Protein AF-A0A3N5UZI1-F1 (afdb_monomer_lite)

Foldseek 3Di:
DPPPVVVVVVVPPVLPAWEKEKEAEQDQDPVGTDPVSVVVQVVLQVVCCVPPPR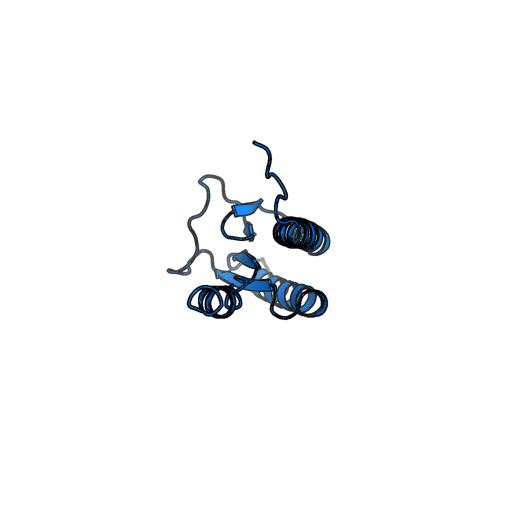SHDYHYHYPPDPPDQDDDPPAAPGWIAIPSHTDDGDDDDDSVSVVVVSVVVVVVVPDDDPDDDD

Structure (mmCIF, N/CA/C/O backbone):
data_AF-A0A3N5UZI1-F1
#
_entry.id   AF-A0A3N5UZI1-F1
#
loop_
_atom_site.group_PDB
_atom_site.id
_atom_site.type_symbol
_atom_site.label_atom_id
_atom_site.label_alt_id
_atom_site.label_comp_id
_atom_site.label_asym_id
_atom_site.label_entity_id
_atom_site.label_seq_id
_atom_site.pdbx_PDB_ins_code
_atom_site.Cartn_x
_atom_site.Cartn_y
_atom_site.Cartn_z
_atom_site.occupancy
_atom_site.B_iso_or_equiv
_atom_site.auth_seq_id
_atom_site.auth_comp_id
_atom_site.auth_asym_id
_atom_site.auth_atom_id
_atom_site.pdbx_PDB_model_num
ATOM 1 N N . MET A 1 1 ? -42.336 -15.570 16.864 1.00 47.41 1 MET A N 1
ATOM 2 C CA . MET A 1 1 ? -41.027 -15.866 17.491 1.00 47.41 1 MET A CA 1
ATOM 3 C C . MET A 1 1 ? -39.942 -16.252 16.463 1.00 47.41 1 MET A C 1
ATOM 5 O O . MET A 1 1 ? -38.955 -16.863 16.835 1.00 47.41 1 MET A O 1
ATOM 9 N N . LEU A 1 2 ? -40.080 -15.852 15.186 1.00 48.19 2 LEU A N 1
ATOM 10 C CA . LEU A 1 2 ? -39.150 -16.181 14.088 1.00 48.19 2 LEU A CA 1
ATOM 11 C C . LEU A 1 2 ? -38.513 -14.928 13.440 1.00 48.19 2 LEU A C 1
ATOM 13 O O . LEU A 1 2 ? -38.133 -14.950 12.279 1.00 48.19 2 LEU A O 1
ATOM 17 N N . ARG A 1 3 ? -38.435 -13.805 14.169 1.00 43.09 3 ARG A N 1
ATOM 18 C CA . ARG A 1 3 ? -37.826 -12.543 13.684 1.00 43.09 3 ARG A CA 1
ATOM 19 C C . ARG A 1 3 ? -36.501 -12.190 14.371 1.00 43.09 3 ARG A C 1
ATOM 21 O O . ARG A 1 3 ? -35.816 -11.288 13.918 1.00 43.09 3 ARG A O 1
ATOM 28 N N . TYR A 1 4 ? -36.114 -12.921 15.419 1.00 47.06 4 TYR A N 1
ATOM 29 C CA . TYR A 1 4 ? -34.911 -12.632 16.216 1.00 47.06 4 TYR A CA 1
ATOM 30 C C . TYR A 1 4 ? -33.658 -13.413 15.796 1.00 47.06 4 TYR A C 1
ATOM 32 O O . TYR A 1 4 ? -32.577 -13.156 16.317 1.00 47.06 4 TYR A O 1
ATOM 40 N N . LEU A 1 5 ? -33.774 -14.354 14.853 1.00 43.97 5 LEU A N 1
ATOM 41 C CA . LEU A 1 5 ? -32.618 -15.110 14.355 1.00 43.97 5 LEU A CA 1
ATOM 42 C C . LEU A 1 5 ? -31.894 -14.429 13.188 1.00 43.97 5 LEU A C 1
ATOM 44 O O . LEU A 1 5 ? -30.736 -14.745 12.940 1.00 43.97 5 LEU A O 1
ATOM 48 N N . TRP A 1 6 ? -32.523 -13.467 12.509 1.00 45.41 6 TRP A N 1
ATOM 49 C CA . TRP A 1 6 ? -31.875 -12.751 11.405 1.00 45.41 6 TRP A CA 1
ATOM 50 C C . TRP A 1 6 ? -30.916 -11.666 11.908 1.00 45.41 6 TRP A C 1
ATOM 52 O O . TRP A 1 6 ? -29.890 -11.417 11.287 1.00 45.41 6 TRP A O 1
ATOM 62 N N . SER A 1 7 ? -31.161 -11.102 13.095 1.00 46.22 7 SER A N 1
ATOM 63 C CA . SER A 1 7 ? -30.282 -10.092 13.701 1.00 46.22 7 SER A CA 1
ATOM 64 C C . SER A 1 7 ? -28.921 -10.650 14.127 1.00 46.22 7 SER A C 1
ATOM 66 O O . SER A 1 7 ? -27.940 -9.918 14.154 1.00 46.22 7 SER A O 1
ATOM 68 N N . LYS A 1 8 ? -28.835 -11.949 14.448 1.00 44.78 8 LYS A N 1
ATOM 69 C CA . LYS A 1 8 ? -27.577 -12.581 14.878 1.00 44.78 8 LYS A CA 1
ATOM 70 C C . LYS A 1 8 ? -26.701 -13.032 13.706 1.00 44.78 8 LYS A C 1
ATOM 72 O O . LYS A 1 8 ? -25.493 -13.130 13.877 1.00 44.78 8 LYS A O 1
ATOM 77 N N . LEU A 1 9 ? -27.298 -13.244 12.529 1.00 47.81 9 LEU A N 1
ATOM 78 C CA . LEU A 1 9 ? -26.577 -13.527 11.283 1.00 47.81 9 LEU A CA 1
ATOM 79 C C . LEU A 1 9 ? -26.081 -12.238 10.596 1.00 47.81 9 LEU A C 1
ATOM 81 O O . LEU A 1 9 ? -25.084 -12.271 9.888 1.00 47.81 9 LEU A O 1
ATOM 85 N N . TRP A 1 10 ? -26.721 -11.095 10.874 1.00 46.84 10 TRP A N 1
ATOM 86 C CA . TRP A 1 10 ? -26.287 -9.756 10.441 1.00 46.84 10 TRP A CA 1
ATOM 87 C C . TRP A 1 10 ? -25.175 -9.124 11.290 1.00 46.84 10 TRP A C 1
ATOM 89 O O . TRP A 1 10 ? -24.492 -8.224 10.820 1.00 46.84 10 TRP A O 1
ATOM 99 N N . MET A 1 11 ? -24.907 -9.632 12.498 1.00 44.44 11 MET A N 1
ATOM 100 C CA . MET A 1 11 ? -23.757 -9.199 13.318 1.00 44.44 11 MET A CA 1
ATOM 101 C C . MET A 1 11 ? -22.423 -9.862 12.926 1.00 44.44 11 MET A C 1
ATOM 103 O O . MET A 1 11 ? -21.400 -9.612 13.556 1.00 44.44 11 MET A O 1
ATOM 107 N N . TRP A 1 12 ? -22.419 -10.677 11.869 1.00 46.53 12 TRP A N 1
ATOM 108 C CA . TRP A 1 12 ? -21.229 -11.006 11.081 1.00 46.53 12 TRP A CA 1
ATOM 109 C C . TRP A 1 12 ? -21.209 -10.168 9.795 1.00 46.53 12 TRP A C 1
ATOM 111 O O . TRP A 1 12 ? -20.923 -10.667 8.709 1.00 46.53 12 TRP A O 1
ATOM 121 N N . GLN A 1 13 ? -21.502 -8.870 9.902 1.00 52.81 13 GLN A N 1
ATOM 122 C CA . GLN A 1 13 ? -20.951 -7.914 8.952 1.00 52.81 13 GLN A CA 1
ATOM 123 C C . GLN A 1 13 ? -19.432 -7.989 9.142 1.00 52.81 13 GLN A C 1
ATOM 125 O O . GLN A 1 13 ? -18.868 -7.380 10.046 1.00 52.81 13 GLN A O 1
ATOM 130 N N . MET A 1 14 ? -18.786 -8.859 8.370 1.00 52.03 14 MET A N 1
ATOM 131 C CA . MET A 1 14 ? -17.343 -8.873 8.214 1.00 52.03 14 MET A CA 1
ATOM 132 C C . MET A 1 14 ? -16.991 -7.486 7.686 1.00 52.03 14 MET A C 1
ATOM 134 O O . MET A 1 14 ? -17.152 -7.247 6.492 1.00 52.03 14 MET A O 1
ATOM 138 N N . SER A 1 15 ? -16.616 -6.552 8.562 1.00 67.19 15 SER A N 1
ATOM 139 C CA . SER A 1 15 ? -16.065 -5.271 8.133 1.00 67.19 15 SER A CA 1
ATOM 140 C C . SER A 1 15 ? -14.816 -5.622 7.338 1.00 67.19 15 SER A C 1
ATOM 142 O O . SER A 1 15 ? -13.811 -6.066 7.905 1.00 67.19 15 SER A O 1
ATOM 144 N N . VAL A 1 16 ? -14.936 -5.580 6.011 1.00 79.62 16 VAL A N 1
ATOM 145 C CA . VAL A 1 16 ? -13.839 -5.923 5.116 1.00 79.62 16 VAL A CA 1
ATOM 146 C C . VAL A 1 16 ? -12.775 -4.862 5.368 1.00 79.62 16 VAL A C 1
ATOM 148 O O . VAL A 1 16 ? -13.075 -3.679 5.215 1.00 79.62 16 VAL A O 1
ATOM 151 N N . PRO A 1 17 ? -11.564 -5.245 5.805 1.00 88.56 17 PRO A N 1
ATOM 152 C CA . PRO A 1 17 ? -10.547 -4.265 6.140 1.00 88.56 17 PRO A CA 1
ATOM 153 C C . PRO A 1 17 ? -10.238 -3.408 4.915 1.00 88.56 17 PRO A C 1
ATOM 155 O O . PRO A 1 17 ? -10.141 -3.925 3.799 1.00 88.56 17 PRO A O 1
ATOM 158 N N . VAL A 1 18 ? -10.041 -2.107 5.131 1.00 93.56 18 VAL A N 1
ATOM 159 C CA . VAL A 1 18 ? -9.637 -1.186 4.071 1.00 93.56 18 VAL A CA 1
ATOM 160 C C . VAL A 1 18 ? -8.283 -1.640 3.541 1.00 93.56 18 VAL A C 1
ATOM 162 O O . VAL A 1 18 ? -7.285 -1.687 4.266 1.00 93.56 18 VAL A O 1
ATOM 165 N N . LEU A 1 19 ? -8.253 -2.004 2.266 1.00 95.00 19 LEU A N 1
ATOM 166 C CA . LEU A 1 19 ? -7.083 -2.551 1.610 1.00 95.00 19 LEU A CA 1
ATOM 167 C C . LEU A 1 19 ? -6.279 -1.420 0.968 1.00 95.00 19 LEU A C 1
ATOM 169 O O . LEU A 1 19 ? -6.710 -0.821 -0.010 1.00 95.00 19 LEU A O 1
ATOM 173 N N . VAL A 1 20 ? -5.079 -1.158 1.471 1.00 95.69 20 VAL A N 1
ATOM 174 C CA . VAL A 1 20 ? -4.119 -0.240 0.853 1.00 95.69 20 VAL A CA 1
ATOM 175 C C . VAL A 1 20 ? -3.120 -1.056 0.042 1.00 95.69 20 VAL A C 1
ATOM 177 O O . VAL A 1 20 ? -2.348 -1.833 0.597 1.00 95.69 20 VAL A O 1
ATOM 180 N N . GLN A 1 21 ? -3.109 -0.879 -1.272 1.00 95.75 21 GLN A N 1
ATOM 181 C CA . GLN A 1 21 ? -2.184 -1.559 -2.176 1.00 95.75 21 GLN A CA 1
ATOM 182 C C . GLN A 1 21 ? -1.119 -0.563 -2.619 1.00 95.75 21 GLN A C 1
ATOM 184 O O . GLN A 1 21 ? -1.431 0.532 -3.079 1.00 95.75 21 GLN A O 1
ATOM 189 N N . ILE A 1 22 ? 0.146 -0.935 -2.473 1.00 94.00 22 ILE A N 1
ATOM 190 C CA . ILE A 1 22 ? 1.288 -0.138 -2.910 1.00 94.00 22 ILE A CA 1
ATOM 191 C C . ILE A 1 22 ? 2.007 -0.941 -3.982 1.00 94.00 22 ILE A C 1
ATOM 193 O O . ILE A 1 22 ? 2.499 -2.031 -3.701 1.00 94.00 22 ILE A O 1
ATOM 197 N N . ILE A 1 23 ? 2.084 -0.405 -5.194 1.00 92.81 23 ILE A N 1
ATOM 198 C CA . ILE A 1 23 ? 2.819 -1.021 -6.296 1.00 92.81 23 ILE A CA 1
ATOM 199 C C . ILE A 1 23 ? 4.091 -0.215 -6.527 1.00 92.81 23 ILE A C 1
ATOM 201 O O . ILE A 1 23 ? 4.046 0.998 -6.754 1.00 92.81 23 ILE A O 1
ATOM 205 N N . GLY A 1 24 ? 5.230 -0.891 -6.439 1.00 90.44 24 GLY A N 1
ATOM 206 C CA . GLY A 1 24 ? 6.555 -0.339 -6.707 1.00 90.44 24 GLY A CA 1
ATOM 207 C C . GLY A 1 24 ? 7.279 -1.144 -7.778 1.00 90.44 24 GLY A C 1
ATOM 208 O O . GLY A 1 24 ? 6.782 -2.160 -8.236 1.00 90.44 24 GLY A O 1
ATOM 209 N N . ALA A 1 25 ? 8.463 -0.698 -8.179 1.00 84.50 25 ALA A N 1
ATOM 210 C CA . ALA A 1 25 ? 9.387 -1.490 -8.988 1.00 84.50 25 ALA A CA 1
ATOM 211 C C . ALA A 1 25 ? 10.787 -1.368 -8.386 1.00 84.50 25 ALA A C 1
ATOM 213 O O . ALA A 1 25 ? 11.083 -0.333 -7.775 1.00 84.50 25 ALA A O 1
ATOM 214 N N . PRO A 1 26 ? 11.670 -2.355 -8.586 1.00 72.38 26 PRO A N 1
ATOM 215 C CA . PRO A 1 26 ? 13.060 -2.223 -8.191 1.00 72.38 26 PRO A CA 1
ATOM 216 C C . PRO A 1 26 ? 13.663 -1.044 -8.958 1.00 72.38 26 PRO A C 1
ATOM 218 O O . PRO A 1 26 ? 13.668 -1.032 -10.190 1.00 72.38 26 PRO A O 1
ATOM 221 N N . ILE A 1 27 ? 14.153 -0.027 -8.246 1.00 66.25 27 ILE A N 1
ATOM 222 C CA . ILE A 1 27 ? 14.859 1.082 -8.891 1.00 66.25 27 ILE A CA 1
ATOM 223 C C . ILE A 1 27 ? 16.339 0.716 -8.930 1.00 66.25 27 ILE A C 1
ATOM 225 O O . ILE A 1 27 ? 17.001 0.650 -7.892 1.00 66.25 27 ILE A O 1
ATOM 229 N N . 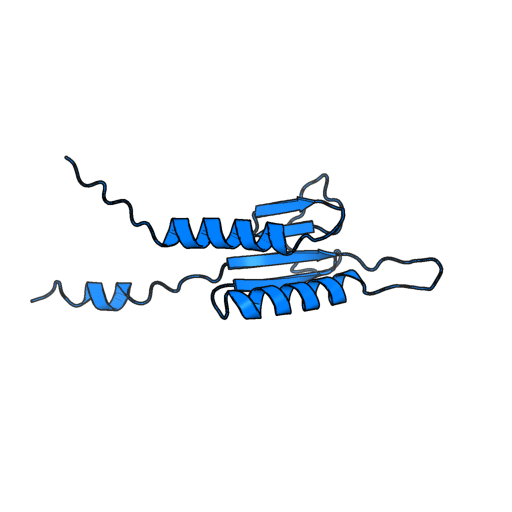ALA A 1 28 ? 16.865 0.511 -10.138 1.00 56.78 28 ALA A N 1
ATOM 230 C CA . ALA A 1 28 ? 18.302 0.530 -10.366 1.00 56.78 28 ALA A CA 1
ATOM 231 C C . ALA A 1 28 ? 18.793 1.977 -10.218 1.00 56.78 28 ALA A C 1
ATOM 233 O O . ALA A 1 28 ? 18.423 2.852 -11.000 1.00 56.78 28 ALA A O 1
ATOM 234 N N . CYS A 1 29 ? 19.596 2.244 -9.193 1.00 57.12 29 CYS A N 1
ATOM 235 C CA . CYS A 1 29 ? 20.309 3.504 -9.032 1.00 57.12 29 CYS A CA 1
ATOM 236 C C . CYS A 1 29 ? 21.807 3.293 -9.290 1.00 57.12 29 CYS A C 1
ATOM 238 O O . CYS A 1 29 ? 22.276 2.160 -9.408 1.00 57.12 29 CYS A O 1
ATOM 240 N N . SER A 1 30 ? 22.576 4.381 -9.370 1.00 54.41 30 SER A N 1
ATOM 241 C CA . SER A 1 30 ? 24.030 4.343 -9.600 1.00 54.41 30 SER A CA 1
ATOM 242 C C . SER A 1 30 ? 24.812 3.548 -8.541 1.00 54.41 30 SER A C 1
ATOM 244 O O . SER A 1 30 ? 25.961 3.195 -8.775 1.00 54.41 30 SER A O 1
ATOM 246 N N . GLU A 1 31 ? 24.190 3.249 -7.398 1.00 60.47 31 GLU A N 1
ATOM 247 C CA . GLU A 1 31 ? 24.748 2.474 -6.281 1.00 60.47 31 GLU A CA 1
ATOM 248 C C . GLU A 1 31 ? 24.223 1.021 -6.223 1.00 60.47 31 GLU A C 1
ATOM 250 O O . GLU A 1 31 ? 24.530 0.299 -5.278 1.00 60.47 31 GLU A O 1
ATOM 255 N N . GLY A 1 32 ? 23.420 0.582 -7.202 1.00 57.84 32 GLY A N 1
ATOM 256 C CA . GLY A 1 32 ? 22.793 -0.747 -7.250 1.00 57.84 32 GLY A CA 1
ATOM 257 C C . GLY A 1 32 ? 21.258 -0.706 -7.251 1.00 57.84 32 GLY A C 1
ATOM 258 O O . GLY A 1 32 ? 20.646 0.358 -7.344 1.00 57.84 32 GLY A O 1
ATOM 259 N N . VAL A 1 33 ? 20.606 -1.870 -7.166 1.00 57.75 33 VAL A N 1
ATOM 260 C CA . VAL A 1 33 ? 19.140 -1.956 -7.032 1.00 57.75 33 VAL A CA 1
ATOM 261 C C . VAL A 1 33 ? 18.761 -1.681 -5.578 1.00 57.75 33 VAL A C 1
ATOM 263 O O . VAL A 1 33 ? 19.152 -2.437 -4.692 1.00 57.75 33 VAL A O 1
ATOM 266 N N . LYS A 1 34 ? 18.018 -0.600 -5.316 1.00 57.34 34 LYS A N 1
ATOM 267 C CA . LYS A 1 34 ? 17.488 -0.308 -3.975 1.00 57.34 34 LYS A CA 1
ATOM 268 C C . LYS A 1 34 ? 16.035 -0.768 -3.890 1.00 57.34 34 LYS A C 1
ATOM 270 O O . LYS A 1 34 ? 15.178 -0.241 -4.597 1.00 57.34 34 LYS A O 1
ATOM 275 N N . ASP A 1 35 ? 15.750 -1.679 -2.960 1.00 63.88 35 ASP A N 1
ATOM 276 C CA . ASP A 1 35 ? 14.396 -2.111 -2.562 1.00 63.88 35 ASP A CA 1
ATOM 277 C C . ASP A 1 35 ? 13.645 -1.028 -1.749 1.00 63.88 35 ASP A C 1
ATOM 279 O O . ASP A 1 35 ? 12.890 -1.310 -0.813 1.00 63.88 35 ASP A O 1
ATOM 283 N N . SER A 1 36 ? 13.836 0.248 -2.095 1.00 76.75 36 SER A N 1
ATOM 284 C CA . SER A 1 36 ? 13.375 1.390 -1.299 1.00 76.75 36 SER A CA 1
ATOM 285 C C . SER A 1 36 ? 11.853 1.430 -1.155 1.00 76.75 36 SER A C 1
ATOM 287 O O . SER A 1 36 ? 11.342 1.760 -0.087 1.00 76.75 36 SER A O 1
ATOM 289 N N . TRP A 1 37 ? 11.099 1.028 -2.183 1.00 85.25 37 TRP A N 1
ATOM 290 C CA . TRP A 1 37 ? 9.636 1.008 -2.108 1.00 85.25 37 TRP A CA 1
ATOM 291 C C . TRP A 1 37 ? 9.092 -0.084 -1.202 1.00 85.25 37 TRP A C 1
ATOM 293 O O . TRP A 1 37 ? 8.102 0.146 -0.511 1.00 85.25 37 TRP A O 1
ATOM 303 N N . ARG A 1 38 ? 9.749 -1.245 -1.154 1.00 87.88 38 ARG A N 1
ATOM 304 C CA . ARG A 1 38 ? 9.357 -2.344 -0.269 1.00 87.88 38 ARG A CA 1
ATOM 305 C C . ARG A 1 38 ? 9.550 -1.952 1.193 1.00 87.88 38 ARG A C 1
ATOM 307 O O . ARG A 1 38 ? 8.691 -2.230 2.028 1.00 87.88 38 ARG A O 1
ATOM 314 N N . GLU A 1 39 ? 10.656 -1.284 1.505 1.00 88.31 39 GLU A N 1
ATOM 315 C CA . GLU A 1 39 ? 10.924 -0.749 2.843 1.00 88.31 39 GLU A CA 1
ATOM 316 C C . GLU A 1 39 ? 9.934 0.355 3.221 1.00 88.31 39 GLU A C 1
ATOM 318 O O . GLU A 1 39 ? 9.343 0.308 4.302 1.00 88.31 39 GLU A O 1
ATOM 323 N N . VAL A 1 40 ? 9.675 1.300 2.310 1.00 88.00 40 VAL A N 1
ATOM 324 C CA . VAL A 1 40 ? 8.669 2.351 2.517 1.00 88.00 40 VAL A CA 1
ATOM 325 C C . VAL A 1 40 ? 7.283 1.741 2.728 1.00 88.00 40 VAL A C 1
ATOM 327 O O . VAL A 1 40 ? 6.583 2.155 3.647 1.00 88.00 40 VAL A O 1
ATOM 330 N N . ALA A 1 41 ? 6.886 0.729 1.956 1.00 91.88 41 ALA A N 1
ATOM 331 C CA . ALA A 1 41 ? 5.600 0.056 2.122 1.00 91.88 41 ALA A CA 1
ATOM 332 C C . ALA A 1 41 ? 5.486 -0.656 3.480 1.00 91.88 41 ALA A C 1
ATOM 334 O O . ALA A 1 41 ? 4.457 -0.542 4.146 1.00 91.88 41 ALA A O 1
ATOM 335 N N . LYS A 1 42 ? 6.555 -1.320 3.944 1.00 93.31 42 LYS A N 1
ATOM 336 C CA . LYS A 1 42 ? 6.614 -1.900 5.301 1.00 93.31 42 LYS A CA 1
ATOM 337 C C . LYS A 1 42 ? 6.489 -0.827 6.384 1.00 93.31 42 LYS A C 1
ATOM 339 O O . LYS A 1 42 ? 5.786 -1.025 7.379 1.00 93.31 42 LYS A O 1
ATOM 344 N N . TRP A 1 43 ? 7.144 0.316 6.197 1.00 92.69 43 TRP A N 1
ATOM 345 C CA . TRP A 1 43 ? 7.029 1.448 7.112 1.00 92.69 43 TRP A CA 1
ATOM 346 C C . TRP A 1 43 ? 5.600 2.013 7.136 1.00 92.69 43 TRP A C 1
ATOM 348 O O . TRP A 1 43 ? 5.028 2.151 8.216 1.00 92.69 43 TRP A O 1
ATOM 358 N N . VAL A 1 44 ? 4.977 2.235 5.972 1.00 93.62 44 VAL A N 1
ATOM 359 C CA . VAL A 1 44 ? 3.569 2.662 5.844 1.00 93.62 44 VAL A CA 1
ATOM 360 C C . VAL A 1 44 ? 2.640 1.681 6.559 1.00 93.62 44 VAL A C 1
ATOM 362 O O . VAL A 1 44 ? 1.831 2.100 7.384 1.00 93.62 44 VAL A O 1
ATOM 365 N N . ALA A 1 45 ? 2.798 0.377 6.317 1.00 95.38 45 ALA A N 1
ATOM 366 C CA . ALA A 1 45 ? 2.020 -0.667 6.979 1.00 95.38 45 ALA A CA 1
ATOM 367 C C . ALA A 1 45 ? 2.125 -0.587 8.506 1.00 95.38 45 ALA A C 1
ATOM 369 O O . ALA A 1 45 ? 1.122 -0.706 9.207 1.00 95.38 45 ALA A O 1
ATOM 370 N N . SER A 1 46 ? 3.323 -0.316 9.026 1.00 94.69 46 SER A N 1
ATOM 371 C CA . SER A 1 46 ? 3.555 -0.176 10.466 1.00 94.69 46 SER A CA 1
ATOM 372 C C . SER A 1 46 ? 2.844 1.057 11.040 1.00 94.69 46 SER A C 1
ATOM 374 O O . SER A 1 46 ? 2.241 0.983 12.113 1.00 94.69 46 SER A O 1
ATOM 376 N N . GLN A 1 47 ? 2.860 2.179 10.314 1.00 95.06 47 GLN A N 1
ATOM 377 C CA . GLN A 1 47 ? 2.168 3.408 10.716 1.00 95.06 47 GLN A CA 1
ATOM 378 C C . GLN A 1 47 ? 0.644 3.231 10.724 1.00 95.06 47 GLN A C 1
ATOM 380 O O . GLN A 1 47 ? -0.013 3.595 11.700 1.00 95.06 47 GLN A O 1
ATOM 385 N N . LEU A 1 48 ? 0.078 2.638 9.669 1.00 94.94 48 LEU A N 1
ATOM 386 C CA . LEU A 1 48 ? -1.368 2.423 9.567 1.00 94.94 48 LEU A CA 1
ATOM 387 C C . LEU A 1 48 ? -1.858 1.387 10.581 1.00 94.94 48 LEU A C 1
ATOM 389 O O . LEU A 1 48 ? -2.854 1.631 11.256 1.00 94.94 48 LEU A O 1
ATOM 393 N N . LYS A 1 49 ? -1.119 0.289 10.782 1.00 93.25 49 LYS A N 1
ATOM 394 C CA . LYS A 1 49 ? -1.451 -0.724 11.795 1.00 93.25 49 LYS A CA 1
ATOM 395 C C . LYS A 1 49 ? -1.476 -0.147 13.210 1.00 93.25 49 LYS A C 1
ATOM 397 O O . LYS A 1 49 ? -2.347 -0.505 13.994 1.00 93.25 49 LYS A O 1
ATOM 402 N N . THR A 1 50 ? -0.555 0.763 13.534 1.00 93.81 50 THR A N 1
ATOM 403 C CA . THR A 1 50 ? -0.522 1.431 14.850 1.00 93.81 50 THR A CA 1
ATOM 404 C C . THR A 1 50 ? -1.788 2.253 15.109 1.00 93.81 50 THR A C 1
ATOM 406 O O . THR A 1 50 ? -2.226 2.361 16.251 1.00 93.81 50 THR A O 1
ATOM 409 N N . ARG A 1 51 ? -2.385 2.832 14.060 1.00 91.94 51 ARG A N 1
ATOM 410 C CA . ARG A 1 51 ? -3.555 3.713 14.169 1.00 91.94 51 ARG A CA 1
ATOM 411 C C . ARG A 1 51 ? -4.888 2.972 14.051 1.00 91.94 51 ARG A C 1
ATOM 413 O O . ARG A 1 51 ? -5.788 3.264 14.827 1.00 91.94 51 ARG A O 1
ATOM 420 N N . PHE A 1 52 ? -5.006 2.063 13.086 1.00 91.25 52 PHE A N 1
ATOM 421 C CA . PHE A 1 52 ? -6.275 1.436 12.688 1.00 91.25 52 PHE A CA 1
ATOM 422 C C . PHE A 1 52 ? -6.351 -0.060 13.021 1.00 91.25 52 PHE A C 1
ATOM 424 O O . PHE A 1 52 ? -7.383 -0.696 12.828 1.00 91.25 52 PHE A O 1
ATOM 431 N N . GLY A 1 53 ? -5.267 -0.657 13.524 1.00 91.75 53 GLY A N 1
ATOM 432 C CA . GLY A 1 53 ? -5.256 -2.058 13.931 1.00 91.75 53 GLY A CA 1
ATOM 433 C C . GLY A 1 53 ? -5.630 -3.004 12.789 1.00 91.75 53 GLY A C 1
ATOM 434 O O . GLY A 1 53 ? -4.948 -3.047 11.76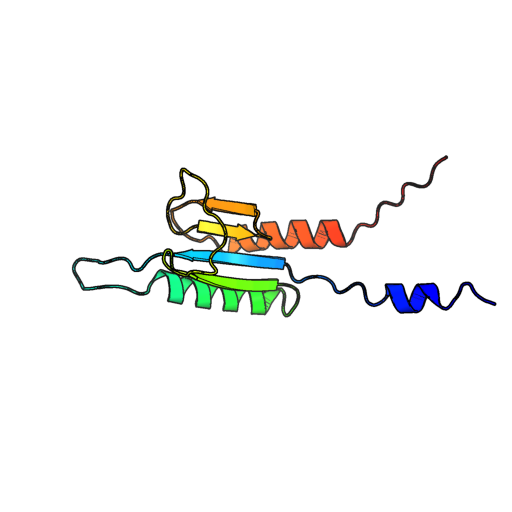8 1.00 91.75 53 GLY A O 1
ATOM 435 N N . ALA A 1 54 ? -6.688 -3.791 12.999 1.00 90.25 54 ALA A N 1
ATOM 436 C CA . ALA A 1 54 ? -7.180 -4.781 12.043 1.00 90.25 54 ALA A CA 1
ATOM 437 C C . ALA A 1 54 ? -8.139 -4.204 10.984 1.00 90.25 54 ALA A C 1
ATOM 439 O O . ALA A 1 54 ? -8.476 -4.918 10.047 1.00 90.25 54 ALA A O 1
ATOM 440 N N . GLU A 1 55 ? -8.556 -2.938 11.105 1.00 90.50 55 GLU A N 1
ATOM 441 C CA . GLU A 1 55 ? -9.468 -2.285 10.150 1.00 90.50 55 GLU A CA 1
ATOM 442 C C . GLU A 1 55 ? -8.777 -1.932 8.822 1.00 90.50 55 GLU A C 1
ATOM 444 O O . GLU A 1 55 ? -9.443 -1.622 7.840 1.00 90.50 55 GLU A O 1
ATOM 449 N N . VAL A 1 56 ? -7.440 -1.993 8.768 1.00 93.12 56 VAL A N 1
ATOM 450 C CA . VAL A 1 56 ? -6.644 -1.673 7.578 1.00 93.12 56 VAL A CA 1
ATOM 451 C C . VAL A 1 56 ? -5.650 -2.787 7.294 1.00 93.12 56 VAL A C 1
ATOM 453 O O . VAL A 1 56 ? -4.925 -3.246 8.178 1.00 93.12 56 VAL A O 1
ATOM 456 N N . HIS A 1 57 ? -5.549 -3.167 6.026 1.00 94.56 57 HIS A N 1
ATOM 457 C CA . HIS A 1 57 ? -4.546 -4.098 5.540 1.00 94.56 57 HIS A CA 1
ATOM 458 C C . HIS A 1 57 ? -3.702 -3.440 4.449 1.00 94.56 57 HIS A C 1
ATOM 460 O O . HIS A 1 57 ? -4.242 -2.824 3.538 1.00 94.56 57 HIS A O 1
ATOM 466 N N . VAL A 1 58 ? -2.375 -3.565 4.527 1.00 95.06 58 VAL A N 1
ATOM 467 C CA . VAL A 1 58 ? -1.460 -3.009 3.519 1.00 95.06 58 VAL A CA 1
ATOM 468 C C . VAL A 1 58 ? -0.786 -4.141 2.762 1.00 95.06 58 VAL A C 1
ATOM 470 O O . VAL A 1 58 ? -0.162 -5.004 3.380 1.00 95.06 58 VAL A O 1
ATOM 473 N N . GLN A 1 59 ? -0.872 -4.110 1.437 1.00 95.25 59 GLN A N 1
ATOM 474 C CA . GLN A 1 59 ? -0.222 -5.063 0.543 1.00 95.25 59 GLN A CA 1
ATOM 475 C C . GLN A 1 59 ? 0.754 -4.343 -0.379 1.00 95.25 59 GLN A C 1
ATOM 477 O O . GLN A 1 59 ? 0.429 -3.313 -0.965 1.00 95.25 59 GLN A O 1
ATOM 482 N N . TYR A 1 60 ? 1.957 -4.897 -0.503 1.00 93.75 60 TYR A N 1
ATOM 483 C CA . TYR A 1 60 ? 2.949 -4.438 -1.466 1.00 93.75 60 TYR A CA 1
ATOM 484 C C . TYR A 1 60 ? 2.986 -5.397 -2.649 1.00 93.75 60 TYR A C 1
ATOM 486 O O . TYR A 1 60 ? 3.055 -6.606 -2.437 1.00 93.75 60 TYR A O 1
ATOM 494 N N . TYR A 1 61 ? 3.022 -4.840 -3.852 1.00 92.69 61 TYR A N 1
ATOM 495 C CA . TYR A 1 61 ? 3.243 -5.562 -5.096 1.00 92.69 61 TYR A CA 1
ATOM 496 C C . TYR A 1 61 ? 4.467 -4.988 -5.800 1.00 92.69 61 TYR A C 1
ATOM 498 O O . TYR A 1 61 ? 4.637 -3.768 -5.893 1.00 92.69 61 TYR A O 1
ATOM 506 N N . ASP A 1 62 ? 5.312 -5.863 -6.323 1.00 89.88 62 ASP A N 1
ATOM 507 C CA . ASP A 1 62 ? 6.252 -5.474 -7.358 1.00 89.88 62 ASP A CA 1
ATOM 508 C C . ASP A 1 62 ? 5.517 -5.287 -8.694 1.00 89.88 62 ASP A C 1
ATOM 510 O O . ASP A 1 62 ? 4.491 -5.914 -8.969 1.00 89.88 62 ASP A O 1
ATOM 514 N N . LEU A 1 63 ? 6.043 -4.416 -9.551 1.00 87.94 63 LEU A N 1
ATOM 515 C CA . LEU A 1 63 ? 5.496 -4.133 -10.872 1.00 87.94 63 LEU A CA 1
ATOM 516 C C . LEU A 1 63 ? 5.407 -5.405 -11.718 1.00 87.94 63 LEU A C 1
ATOM 518 O O . LEU A 1 63 ? 4.550 -5.485 -12.596 1.00 87.94 63 LEU A O 1
ATOM 522 N N . PHE A 1 64 ? 6.278 -6.376 -11.461 1.00 85.81 64 PHE A N 1
ATOM 523 C CA . PHE A 1 64 ? 6.339 -7.629 -12.202 1.00 85.81 64 PHE A CA 1
ATOM 524 C C . PHE A 1 64 ? 5.630 -8.801 -11.505 1.00 85.81 64 PHE A C 1
ATOM 526 O O . PHE A 1 64 ? 5.637 -9.903 -12.051 1.00 85.81 64 PHE A O 1
ATOM 533 N N . ASP A 1 65 ? 4.991 -8.587 -10.348 1.00 88.62 65 ASP A N 1
ATOM 534 C CA . ASP A 1 65 ? 4.238 -9.641 -9.661 1.00 88.62 65 ASP A CA 1
ATOM 535 C C . ASP A 1 65 ? 3.002 -10.054 -10.480 1.00 88.62 65 ASP A C 1
ATOM 537 O O . ASP A 1 65 ? 2.260 -9.211 -10.990 1.00 88.62 65 ASP A O 1
ATOM 541 N N . ALA A 1 66 ? 2.756 -11.362 -10.591 1.00 88.12 66 ALA A N 1
ATOM 542 C CA . ALA A 1 66 ? 1.638 -11.901 -11.373 1.00 88.12 66 ALA A CA 1
ATOM 543 C C . ALA A 1 66 ? 0.263 -11.540 -10.782 1.00 88.12 66 ALA A C 1
ATOM 545 O O . ALA A 1 66 ? -0.687 -11.320 -11.528 1.00 88.12 66 ALA A O 1
ATOM 546 N N . ASP A 1 67 ? 0.185 -11.425 -9.455 1.00 89.81 67 ASP A N 1
ATOM 547 C CA . ASP A 1 67 ? -1.063 -11.198 -8.715 1.00 89.81 67 ASP A CA 1
ATOM 548 C C . ASP A 1 67 ? -1.359 -9.710 -8.467 1.00 89.81 67 ASP A C 1
ATOM 550 O O . ASP A 1 67 ? -2.272 -9.360 -7.716 1.00 89.81 67 ASP A O 1
ATOM 554 N N . ARG A 1 68 ? -0.576 -8.804 -9.066 1.00 89.56 68 ARG A N 1
ATOM 555 C CA . ARG A 1 68 ? -0.762 -7.362 -8.880 1.00 89.56 68 ARG A CA 1
ATOM 556 C C . ARG A 1 68 ? -2.094 -6.890 -9.480 1.00 89.56 68 ARG A C 1
ATOM 558 O O . ARG A 1 68 ? -2.518 -7.392 -10.525 1.00 89.56 68 ARG A O 1
ATOM 565 N N . PRO A 1 69 ? -2.736 -5.870 -8.887 1.00 89.31 69 PRO A N 1
ATOM 566 C CA . PRO A 1 69 ? -3.939 -5.293 -9.470 1.00 89.31 69 PRO A CA 1
ATOM 567 C C . PRO A 1 69 ? -3.641 -4.639 -10.836 1.00 89.31 69 PRO A C 1
ATOM 569 O O . PRO A 1 69 ? -2.506 -4.212 -11.091 1.00 89.31 69 PRO A O 1
ATOM 572 N N . PRO A 1 70 ? -4.651 -4.515 -11.718 1.00 89.69 70 PRO A N 1
ATOM 573 C CA . PRO A 1 70 ? -4.502 -3.833 -12.998 1.00 89.69 70 PRO A CA 1
ATOM 574 C C . PRO A 1 70 ? -4.019 -2.390 -12.817 1.00 89.69 70 PRO A C 1
ATOM 576 O O . PRO A 1 70 ? -4.550 -1.644 -11.995 1.00 89.69 70 PRO A O 1
ATOM 579 N N . LEU A 1 71 ? -3.028 -1.982 -13.613 1.00 88.19 71 LEU A N 1
ATOM 580 C CA . LEU A 1 71 ? -2.543 -0.603 -13.608 1.00 88.19 71 LEU A CA 1
ATOM 581 C C . LEU A 1 71 ? -3.326 0.275 -14.589 1.00 88.19 71 LEU A C 1
ATOM 583 O O . LEU A 1 71 ? -3.664 -0.191 -15.680 1.00 88.19 71 LEU A O 1
ATOM 587 N N . PRO A 1 72 ? -3.533 1.566 -14.275 1.00 86.94 72 PRO A N 1
ATOM 588 C CA . PRO A 1 72 ? -4.005 2.527 -15.262 1.00 86.94 72 PRO A CA 1
ATOM 589 C C . PRO A 1 72 ? -2.965 2.717 -16.381 1.00 86.94 72 PRO A C 1
ATOM 591 O O . PRO A 1 72 ? -1.760 2.582 -16.163 1.00 86.94 72 PRO A O 1
ATOM 594 N N . ALA A 1 73 ? -3.424 3.077 -17.583 1.00 82.50 73 ALA A N 1
ATOM 595 C CA . ALA A 1 73 ? -2.573 3.195 -18.776 1.00 82.50 73 ALA A CA 1
ATOM 596 C C . ALA A 1 73 ? -1.424 4.218 -18.635 1.00 82.50 73 ALA A C 1
ATOM 598 O O . ALA A 1 73 ? -0.414 4.117 -19.325 1.00 82.50 73 ALA A O 1
ATOM 599 N N . ASN A 1 74 ? -1.565 5.191 -17.735 1.00 81.62 74 ASN A N 1
ATOM 600 C CA . ASN A 1 74 ? -0.589 6.238 -17.435 1.00 81.62 74 ASN A CA 1
ATOM 601 C C . ASN A 1 74 ? 0.084 6.056 -16.059 1.00 81.62 74 ASN A C 1
ATOM 603 O O . ASN A 1 74 ? 0.522 7.040 -15.460 1.00 81.62 74 ASN A O 1
ATOM 607 N N . ALA A 1 75 ? 0.136 4.828 -15.531 1.00 82.12 75 ALA A N 1
ATOM 608 C CA . ALA A 1 75 ? 0.702 4.561 -14.214 1.00 82.12 75 ALA A CA 1
ATOM 609 C C . ALA A 1 75 ? 2.167 5.016 -14.113 1.00 82.12 75 ALA A C 1
ATOM 611 O O . ALA A 1 75 ? 3.034 4.563 -14.859 1.00 82.12 75 ALA A O 1
ATOM 612 N N . GLN A 1 76 ? 2.440 5.872 -13.131 1.00 86.75 76 GLN A N 1
ATOM 613 C CA . GLN A 1 76 ? 3.785 6.182 -12.659 1.00 86.75 76 GLN A CA 1
ATOM 614 C C . GLN A 1 76 ? 3.963 5.581 -11.268 1.00 86.75 76 GLN A C 1
ATOM 616 O O . GLN A 1 76 ? 3.022 5.538 -10.473 1.00 86.75 76 GLN A O 1
ATOM 621 N N . LEU A 1 77 ? 5.174 5.109 -10.983 1.00 86.38 77 LEU A N 1
ATOM 622 C CA . LEU A 1 77 ? 5.492 4.477 -9.711 1.00 86.38 77 LEU A CA 1
ATOM 623 C C . LEU A 1 77 ? 6.084 5.481 -8.713 1.00 86.38 77 LEU A C 1
ATOM 625 O O . LEU A 1 77 ? 6.789 6.407 -9.125 1.00 86.38 77 LEU A O 1
ATOM 629 N N . PRO A 1 78 ? 5.838 5.290 -7.409 1.00 89.62 78 PRO A N 1
ATOM 630 C CA . PRO A 1 78 ? 4.977 4.263 -6.819 1.00 89.62 78 PRO A CA 1
ATOM 631 C C . PRO A 1 78 ? 3.488 4.569 -7.052 1.00 89.62 78 PRO A C 1
ATOM 633 O O . PRO A 1 78 ? 3.082 5.729 -7.064 1.00 89.62 78 PRO A O 1
ATOM 636 N N . LEU A 1 79 ? 2.675 3.528 -7.222 1.00 91.62 79 LEU A N 1
ATOM 637 C CA . LEU A 1 79 ? 1.217 3.643 -7.292 1.00 91.62 79 LEU A CA 1
ATOM 638 C C . LEU A 1 79 ? 0.627 3.225 -5.944 1.00 91.62 79 LEU A C 1
ATOM 640 O O . LEU A 1 79 ? 0.970 2.167 -5.420 1.00 91.62 79 LEU A O 1
ATOM 644 N N . VAL A 1 80 ? -0.263 4.041 -5.389 1.00 93.50 80 VAL A N 1
ATOM 645 C CA . VAL A 1 80 ? -1.017 3.723 -4.173 1.00 93.50 80 VAL A CA 1
ATOM 646 C C . VAL A 1 80 ? -2.489 3.625 -4.532 1.00 93.50 80 VAL A C 1
ATOM 648 O O . VAL A 1 80 ? -3.052 4.549 -5.123 1.00 93.50 80 VAL A O 1
ATOM 651 N N . MET A 1 81 ? -3.108 2.517 -4.146 1.00 94.75 81 MET A N 1
ATOM 652 C CA . MET A 1 81 ? -4.531 2.260 -4.313 1.00 94.75 81 MET A CA 1
ATOM 653 C C . MET A 1 81 ? -5.160 1.990 -2.947 1.00 94.75 81 MET A C 1
ATOM 655 O O . MET A 1 81 ? -4.524 1.396 -2.076 1.00 94.75 81 MET A O 1
ATOM 659 N N . VAL A 1 82 ? -6.399 2.427 -2.752 1.00 93.94 82 VAL A N 1
ATOM 660 C CA . VAL A 1 82 ? -7.204 2.128 -1.562 1.00 93.94 82 VAL A CA 1
ATOM 661 C C . VAL A 1 82 ? -8.473 1.437 -2.045 1.00 93.94 82 VAL A C 1
ATOM 663 O O . VAL A 1 82 ? -9.183 1.981 -2.880 1.00 93.94 82 VAL A O 1
ATOM 666 N N . ASN A 1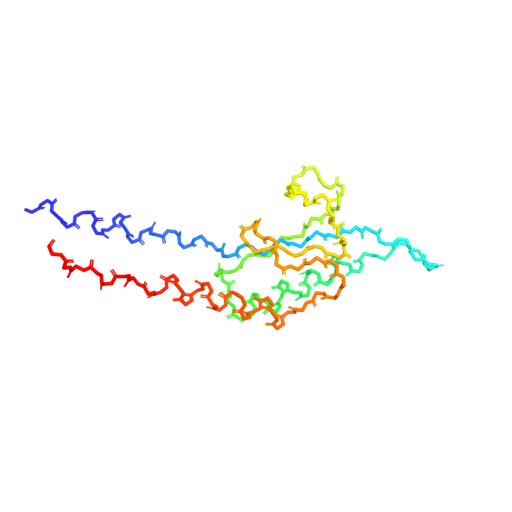 83 ? -8.726 0.211 -1.587 1.00 93.19 83 ASN A N 1
ATOM 667 C CA . ASN A 1 83 ? -9.793 -0.667 -2.077 1.00 93.19 83 ASN A CA 1
ATOM 668 C C . ASN A 1 83 ? -9.810 -0.798 -3.613 1.00 93.19 83 ASN A C 1
ATOM 670 O O . ASN A 1 83 ? -10.859 -0.718 -4.243 1.00 93.19 83 ASN A O 1
ATOM 674 N N . SER A 1 84 ? -8.636 -1.005 -4.222 1.00 91.12 84 SER A N 1
ATOM 675 C CA . SER A 1 84 ? -8.442 -1.056 -5.683 1.00 91.12 84 SER A CA 1
ATOM 676 C C . SER A 1 84 ? -8.779 0.234 -6.454 1.00 91.12 84 SER A C 1
ATOM 678 O O . SER A 1 84 ? -8.701 0.247 -7.681 1.00 91.12 84 SER A O 1
ATOM 680 N N . GLU A 1 85 ? -9.084 1.339 -5.773 1.00 91.81 85 GLU A N 1
ATOM 681 C CA . GLU A 1 85 ? -9.218 2.661 -6.385 1.00 91.81 85 GLU A CA 1
ATOM 682 C C . GLU A 1 85 ? -7.876 3.395 -6.340 1.00 91.81 85 GLU A C 1
ATOM 684 O O . GLU A 1 85 ? -7.189 3.400 -5.318 1.00 91.81 85 GLU A O 1
ATOM 689 N N . VAL A 1 86 ? -7.484 4.031 -7.445 1.00 92.31 86 VAL A N 1
ATOM 690 C CA . VAL A 1 86 ? -6.237 4.798 -7.510 1.00 92.31 86 VAL A CA 1
ATOM 691 C C . VAL A 1 86 ? -6.320 6.019 -6.596 1.00 92.31 86 VAL A C 1
ATOM 693 O O . VAL A 1 86 ? -7.120 6.920 -6.821 1.00 92.31 86 VAL A O 1
ATOM 696 N N . PHE A 1 87 ? -5.444 6.067 -5.593 1.00 93.31 87 PHE A N 1
ATOM 697 C CA . PHE A 1 87 ? -5.364 7.166 -4.634 1.00 93.31 87 PHE A CA 1
ATOM 698 C C . PHE A 1 87 ? -4.215 8.132 -4.948 1.00 93.31 87 PHE A C 1
ATOM 700 O O . PHE A 1 87 ? -4.373 9.346 -4.854 1.00 93.31 87 PHE A O 1
ATOM 707 N N . SER A 1 88 ? -3.050 7.605 -5.333 1.00 90.81 88 SER A N 1
ATOM 708 C CA . SER A 1 88 ? -1.877 8.410 -5.691 1.00 90.81 88 SER A CA 1
ATOM 709 C C . SER A 1 88 ? -1.064 7.718 -6.772 1.00 90.81 88 SER A C 1
ATOM 711 O O . SER A 1 88 ? -0.782 6.530 -6.650 1.00 90.81 88 SER A O 1
ATOM 713 N N . ILE A 1 89 ? -0.633 8.469 -7.786 1.00 90.31 89 ILE A N 1
ATOM 714 C CA . ILE A 1 89 ? 0.189 7.982 -8.900 1.00 90.31 89 ILE A CA 1
ATOM 715 C C . ILE A 1 89 ? 1.524 8.728 -8.893 1.00 90.31 89 ILE A C 1
ATOM 717 O O . ILE A 1 89 ? 1.545 9.951 -9.011 1.00 90.31 89 ILE A O 1
ATOM 721 N N . GLY A 1 90 ? 2.633 7.997 -8.803 1.00 84.00 90 GLY A N 1
ATOM 722 C CA . GLY A 1 90 ? 3.976 8.567 -8.813 1.00 84.00 90 GLY A CA 1
ATOM 723 C C . GLY A 1 90 ? 4.332 9.369 -7.555 1.00 84.00 90 GLY A C 1
ATOM 724 O O . GLY A 1 90 ? 3.529 9.577 -6.645 1.00 84.00 90 GLY A O 1
ATOM 725 N N . GLY A 1 91 ? 5.582 9.836 -7.503 1.00 83.75 91 GLY A N 1
ATOM 726 C CA . GLY A 1 91 ? 6.061 10.732 -6.448 1.00 83.75 91 GLY A CA 1
ATOM 727 C C . GLY A 1 91 ? 6.278 10.060 -5.085 1.00 83.75 91 GLY A C 1
ATOM 728 O O . GLY A 1 91 ? 6.721 8.918 -4.989 1.00 83.75 91 GLY A O 1
ATOM 729 N N . LYS A 1 92 ? 6.045 10.806 -3.998 1.00 85.44 92 LYS A N 1
ATOM 730 C CA . LYS A 1 92 ? 6.294 10.345 -2.624 1.00 85.44 92 LYS A CA 1
ATOM 731 C C . LYS A 1 92 ? 5.010 9.815 -1.990 1.00 85.44 92 LYS A C 1
ATOM 733 O O . LYS A 1 92 ? 4.007 10.518 -1.941 1.00 85.44 92 LYS A O 1
ATOM 738 N N . ILE A 1 93 ? 5.081 8.622 -1.400 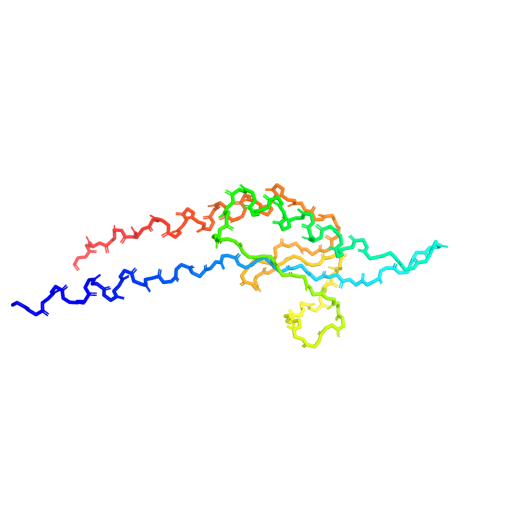1.00 89.00 93 ILE A N 1
ATOM 739 C CA . ILE A 1 93 ? 3.980 8.061 -0.610 1.00 89.00 93 ILE A CA 1
ATOM 740 C C . ILE A 1 93 ? 3.750 8.924 0.640 1.00 89.00 93 ILE A C 1
ATOM 742 O O . ILE A 1 93 ? 4.638 9.071 1.484 1.00 89.00 93 ILE A O 1
ATOM 746 N N . SER A 1 94 ? 2.546 9.488 0.763 1.00 90.31 94 SER A N 1
ATOM 747 C CA . SER A 1 94 ? 2.147 10.342 1.885 1.00 90.31 94 SER A CA 1
ATOM 748 C C . SER A 1 94 ? 1.268 9.575 2.872 1.00 90.31 94 SER A C 1
ATOM 750 O O . SER A 1 94 ? 0.062 9.441 2.675 1.00 90.31 94 SER A O 1
ATOM 752 N N . VAL A 1 95 ? 1.863 9.094 3.970 1.00 91.81 95 VAL A N 1
ATOM 753 C CA . VAL A 1 95 ? 1.114 8.455 5.070 1.00 91.81 95 VAL A CA 1
ATOM 754 C C . VAL A 1 95 ? 0.005 9.359 5.625 1.00 91.81 95 VAL A C 1
ATOM 756 O O . VAL A 1 95 ? -1.096 8.848 5.812 1.00 91.81 95 VAL A O 1
ATOM 759 N N . PRO A 1 96 ? 0.218 10.671 5.865 1.00 92.69 96 PRO A N 1
ATOM 760 C CA . PRO A 1 96 ? -0.859 11.547 6.326 1.00 92.69 96 PRO A CA 1
ATOM 761 C C . PRO A 1 96 ? -2.059 11.576 5.375 1.00 92.69 96 PRO A C 1
ATOM 763 O O . PRO A 1 96 ? -3.189 11.484 5.834 1.00 92.69 96 PRO A O 1
ATOM 766 N N . ALA A 1 97 ? -1.821 11.624 4.060 1.00 93.44 97 ALA A N 1
ATOM 767 C CA . ALA A 1 97 ? -2.902 11.636 3.076 1.00 93.44 97 ALA A CA 1
ATOM 768 C C . ALA A 1 97 ? -3.666 10.301 3.051 1.00 93.44 97 ALA A C 1
ATOM 770 O O . ALA A 1 97 ? -4.894 10.297 3.058 1.00 93.44 97 ALA A O 1
ATOM 771 N N . ILE A 1 98 ? -2.946 9.172 3.090 1.00 93.75 98 ILE A N 1
ATOM 772 C CA . ILE A 1 98 ? -3.560 7.835 3.159 1.00 93.75 98 ILE A CA 1
ATOM 773 C C . ILE A 1 98 ? -4.421 7.708 4.423 1.00 93.75 98 ILE A C 1
A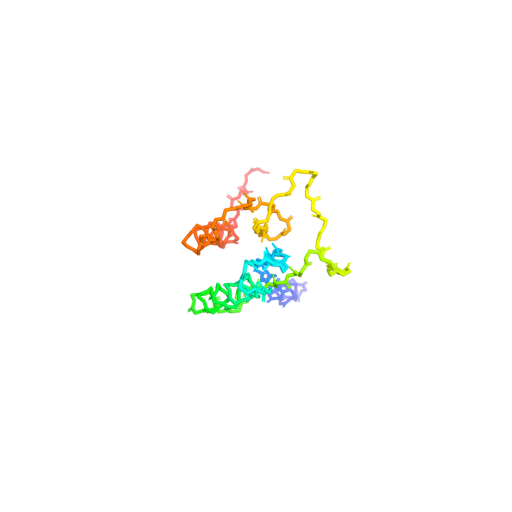TOM 775 O O . ILE A 1 98 ? -5.522 7.172 4.366 1.00 93.75 98 ILE A O 1
ATOM 779 N N . ARG A 1 99 ? -3.949 8.230 5.561 1.00 94.38 99 ARG A N 1
ATOM 780 C CA . ARG A 1 99 ? -4.707 8.226 6.818 1.00 94.38 99 ARG A CA 1
ATOM 781 C C . ARG A 1 99 ? -6.016 8.996 6.704 1.00 94.38 99 ARG A C 1
ATOM 783 O O . ARG A 1 99 ? -7.034 8.433 7.076 1.00 94.38 99 ARG A O 1
ATOM 790 N N . CYS A 1 100 ? -5.988 10.224 6.183 1.00 94.25 100 CYS A N 1
ATOM 791 C CA . CYS A 1 100 ? -7.205 11.018 6.001 1.00 94.25 100 CYS A CA 1
ATOM 792 C C . CYS A 1 100 ? -8.216 10.280 5.119 1.00 94.25 100 CYS A C 1
ATOM 794 O O . CYS A 1 100 ? -9.373 10.156 5.499 1.00 94.25 100 CYS A O 1
ATOM 796 N N . LYS A 1 101 ? -7.765 9.691 4.003 1.00 93.69 101 LYS A N 1
ATOM 797 C CA . LYS A 1 101 ? -8.640 8.908 3.120 1.00 93.69 101 LYS A CA 1
ATOM 798 C C . LYS A 1 101 ? -9.272 7.707 3.829 1.00 93.69 101 LYS A C 1
ATOM 800 O O . LYS A 1 101 ? -10.449 7.433 3.631 1.00 93.69 101 LYS A O 1
ATOM 805 N N . ILE A 1 102 ? -8.505 6.984 4.646 1.00 93.50 102 ILE A N 1
ATOM 806 C CA . ILE A 1 102 ? -9.025 5.858 5.435 1.00 93.50 102 ILE A CA 1
ATOM 807 C C . ILE A 1 102 ? -10.028 6.350 6.485 1.00 93.50 102 ILE A C 1
ATOM 809 O O . ILE A 1 102 ? -11.082 5.744 6.631 1.00 93.50 102 ILE A O 1
ATOM 813 N N . GLU A 1 103 ? -9.717 7.436 7.200 1.00 93.00 103 GLU A N 1
ATOM 814 C CA . GLU A 1 103 ? -10.610 8.030 8.206 1.00 93.00 103 GLU A CA 1
ATOM 815 C C . GLU A 1 103 ? -11.953 8.426 7.570 1.00 93.00 103 GLU A C 1
ATOM 817 O O . GLU A 1 103 ? -12.994 8.008 8.071 1.00 93.00 103 GLU A O 1
ATOM 822 N N . GLU A 1 104 ? -11.940 9.087 6.409 1.00 91.50 104 GLU A N 1
ATOM 823 C CA . GLU A 1 104 ? -13.150 9.423 5.642 1.00 91.50 104 GLU A CA 1
ATOM 824 C C . GLU A 1 104 ? -13.988 8.182 5.284 1.00 91.50 104 GLU A C 1
ATOM 826 O O . GLU A 1 104 ? -15.212 8.195 5.413 1.00 91.50 104 GLU A O 1
ATOM 831 N N . MET A 1 105 ? -13.349 7.092 4.850 1.00 88.06 105 MET A N 1
ATOM 832 C CA . MET A 1 105 ? -14.053 5.857 4.476 1.00 88.06 105 MET A CA 1
ATOM 833 C C . MET A 1 105 ? -14.663 5.150 5.691 1.00 88.06 105 MET A C 1
ATOM 835 O O . MET A 1 105 ? -15.807 4.701 5.634 1.00 88.06 105 MET A O 1
ATOM 839 N N . LEU A 1 106 ? -13.926 5.091 6.802 1.00 86.81 106 LEU A N 1
ATOM 840 C CA . LEU A 1 106 ? -14.410 4.498 8.051 1.00 86.81 106 LEU A CA 1
ATOM 841 C C . LEU A 1 106 ? -15.523 5.339 8.696 1.00 86.81 106 LEU A C 1
ATOM 843 O O . LEU A 1 106 ? -16.381 4.794 9.389 1.00 86.81 106 LEU A O 1
ATOM 847 N N . GLU A 1 107 ? -15.531 6.657 8.492 1.00 87.12 107 GLU A N 1
ATOM 848 C CA . GLU A 1 107 ? -16.625 7.537 8.921 1.00 87.12 107 GLU A CA 1
ATOM 849 C C . GLU A 1 107 ? -17.897 7.317 8.092 1.00 87.12 107 GLU A C 1
ATOM 851 O O . GLU A 1 107 ? -18.990 7.259 8.658 1.00 87.12 107 GLU A O 1
ATOM 856 N N . GLN A 1 108 ? -17.767 7.120 6.776 1.00 78.25 108 GLN A N 1
ATOM 857 C CA . GLN A 1 108 ? -18.897 6.822 5.886 1.00 78.25 108 GLN A CA 1
ATOM 858 C C . GLN A 1 108 ? -19.544 5.465 6.190 1.00 78.25 108 GLN A C 1
ATOM 860 O O . GLN A 1 108 ? -20.767 5.355 6.166 1.00 78.25 108 GLN A O 1
ATOM 865 N N . GLU A 1 109 ? -18.757 4.444 6.540 1.00 73.75 109 GLU A N 1
ATOM 866 C CA . GLU A 1 109 ? -19.281 3.129 6.942 1.00 73.75 109 GLU A CA 1
ATOM 867 C C . GLU A 1 109 ? -20.065 3.189 8.270 1.00 73.75 109 GLU A C 1
ATOM 869 O O . GLU A 1 109 ? -20.985 2.403 8.499 1.00 73.75 109 GLU A O 1
ATOM 874 N N . LYS A 1 110 ? -19.745 4.154 9.144 1.00 70.31 110 LYS A N 1
ATOM 875 C CA . LYS A 1 110 ? -20.386 4.326 10.459 1.00 70.31 110 LYS A CA 1
ATOM 876 C C . LYS A 1 110 ? -21.696 5.108 10.427 1.00 70.31 110 LYS A C 1
ATOM 878 O O . LYS A 1 110 ? -22.383 5.128 11.450 1.00 70.31 110 LYS A O 1
ATOM 883 N N . LEU A 1 111 ? -22.059 5.735 9.307 1.00 62.25 111 LEU A N 1
ATOM 884 C CA . LEU A 1 111 ? -23.305 6.489 9.181 1.00 62.25 111 LEU A CA 1
ATOM 885 C C . LEU A 1 111 ? -24.338 5.680 8.376 1.00 62.25 111 LEU A C 1
ATOM 887 O O . LEU A 1 111 ? -24.449 5.866 7.164 1.00 62.25 111 LEU A O 1
ATOM 891 N N . PRO A 1 112 ? -25.122 4.780 9.003 1.00 55.31 112 PRO A N 1
ATOM 892 C CA . PRO A 1 112 ? -26.254 4.182 8.317 1.00 55.31 112 PRO A CA 1
ATOM 893 C C . PRO A 1 112 ? -27.259 5.289 7.987 1.00 55.31 112 PRO A C 1
ATOM 895 O O . PRO A 1 112 ? -27.714 6.016 8.872 1.00 55.31 112 PRO A O 1
ATOM 898 N N . GLU A 1 113 ? -27.605 5.415 6.708 1.00 52.53 113 GLU A N 1
ATOM 899 C CA . GLU A 1 113 ? -28.690 6.269 6.242 1.00 52.53 113 GLU A CA 1
ATOM 900 C C . GLU A 1 113 ? -29.989 5.919 6.984 1.00 52.53 113 GLU A C 1
ATOM 902 O O . GLU A 1 113 ? -30.707 4.980 6.643 1.00 52.53 113 GLU A O 1
ATOM 907 N N . THR A 1 114 ? -30.354 6.719 7.984 1.00 54.12 114 THR A N 1
ATOM 908 C CA . THR A 1 114 ? -31.753 6.874 8.375 1.00 54.12 114 THR A CA 1
ATOM 909 C C . THR A 1 114 ? -32.444 7.706 7.302 1.00 54.12 114 THR A C 1
ATOM 911 O O . THR A 1 114 ? -32.615 8.915 7.448 1.00 54.12 114 THR A O 1
ATOM 914 N N . LYS A 1 115 ? -32.833 7.066 6.201 1.00 52.31 115 LYS A N 1
ATOM 915 C CA . LYS A 1 115 ? -33.885 7.579 5.319 1.00 52.31 115 LYS A CA 1
ATOM 916 C C . LYS A 1 115 ? -35.004 6.550 5.238 1.00 52.31 115 LYS A C 1
ATOM 918 O O . LYS A 1 115 ? -35.066 5.738 4.325 1.00 52.31 115 LYS A O 1
ATOM 923 N N . SER A 1 116 ? -35.888 6.607 6.233 1.00 53.91 116 SER A N 1
ATOM 924 C CA . SER A 1 116 ? -37.266 6.127 6.126 1.00 53.91 116 SER A CA 1
ATOM 925 C C . SER A 1 116 ? -38.207 7.335 6.137 1.00 53.91 116 SER A C 1
ATOM 927 O O . SER A 1 116 ? -38.421 7.943 7.185 1.00 53.91 116 SER A O 1
ATOM 929 N N . ALA A 1 117 ? -38.710 7.683 4.962 1.00 52.59 117 ALA A N 1
ATOM 930 C CA . ALA A 1 117 ? -39.942 8.421 4.672 1.00 52.59 117 ALA A CA 1
ATOM 931 C C . ALA A 1 117 ? -40.079 8.275 3.143 1.00 52.59 117 ALA A C 1
ATOM 933 O O . ALA A 1 117 ? -39.132 8.616 2.436 1.00 52.59 117 ALA A O 1
ATOM 934 N N . ASP A 1 118 ? -41.081 7.623 2.565 1.00 41.47 118 ASP A N 1
ATOM 935 C CA . ASP A 1 118 ? -42.499 7.473 2.918 1.00 41.47 118 ASP A CA 1
ATOM 936 C C . ASP A 1 118 ? -43.008 6.025 2.783 1.00 41.47 118 ASP A C 1
ATOM 938 O O . ASP A 1 118 ? -42.463 5.271 1.941 1.00 41.47 118 ASP A O 1
#

Secondary structure (DSSP, 8-state):
--SSSHHHHHTT---PPEEEEEEE--EEETTEEE-HHHHHHHHHHHHHHHHHGGGEEEEEEETT-TTPPPPPTT--SSEEEETTEEEEESS---HHHHHHHHHHHHHHHT--------

Sequence (118 aa):
MLRYLWSKLWMWQMSVPVLVQIIGAPIACSEGVKDSWREVAKWVASQLKTRFGAEVHVQYYDLFDADRPPLPANAQLPLVMVNSEVFSIGGKISVPAIRCKIEEMLEQEKLPETKSAD

Radius of gyration: 18.66 Å; chains: 1; bounding box: 67×28×36 Å

pLDDT: mean 79.62, std 17.51, range [41.47, 95.75]